Protein AF-A0AAV3IC28-F1 (afdb_monomer_lite)

Secondary structure (DSSP, 8-state):
----SSHHHHHHHHHHSS-----TTSHHHHHHHHHHHHHHHHHHT-HHHHHHHHHHHHHHHHHHHHHHHHHHHHHHHHHHHHHHHHHHHHGGG--HHHHHHHHHHHHHHHHHHHHHHHHTT-GGG-HHHHHHHHHHHS----HHHHHHHHHHHHHHHHHHHHHHHHHHHHHHHHHHHHHHT-

Foldseek 3Di:
DDPPDPVVVVVVVVVVVPPPDDDDDCVVVVVVVVVVVVVVVCVVVPVVVVVVLVVLLVVLVVVLVVLVVLLVVLVCVVVLLVVLLVCLVCVVVDDPVVVVVSVVSVVVSLVSLQVLQCLQPHCVLQVQLVVLSVLCVPDDPDSVSNNVSSVSNVVSSVVCSVSSNVSSVVVNVVSVVVSVVD

Structure (mmCIF, N/CA/C/O backbone):
data_AF-A0AAV3IC28-F1
#
_entry.id   AF-A0AAV3IC28-F1
#
loop_
_atom_site.group_PDB
_atom_site.id
_atom_site.type_symbol
_atom_site.label_atom_id
_atom_site.label_alt_id
_atom_site.label_comp_id
_atom_site.label_asym_id
_atom_site.label_entity_id
_atom_site.label_seq_id
_atom_site.pdbx_PDB_ins_code
_atom_site.Cartn_x
_atom_site.Cartn_y
_atom_site.Cartn_z
_atom_site.occupancy
_atom_site.B_iso_or_equiv
_atom_site.auth_seq_id
_atom_site.auth_comp_id
_atom_site.auth_asym_id
_atom_site.auth_atom_id
_atom_site.pdbx_PDB_model_num
ATOM 1 N N . MET A 1 1 ? 44.557 -27.619 -11.600 1.00 39.97 1 MET A N 1
ATOM 2 C CA . MET A 1 1 ? 45.357 -27.634 -12.843 1.00 39.97 1 MET A CA 1
ATOM 3 C C . MET A 1 1 ? 44.487 -28.174 -13.979 1.00 39.97 1 MET A C 1
ATOM 5 O O . MET A 1 1 ? 44.466 -29.372 -14.201 1.00 39.97 1 MET A O 1
ATOM 9 N N . GLN A 1 2 ? 43.688 -27.320 -14.627 1.00 42.06 2 GLN A N 1
ATOM 10 C CA . GLN A 1 2 ? 42.941 -27.645 -15.856 1.00 42.06 2 GLN A CA 1
ATOM 11 C C . GLN A 1 2 ? 42.738 -26.343 -16.649 1.00 42.06 2 GLN A C 1
ATOM 13 O O . GLN A 1 2 ? 41.690 -25.717 -16.578 1.00 42.06 2 GLN A O 1
ATOM 18 N N . PHE A 1 3 ? 43.785 -25.902 -17.349 1.00 39.88 3 PHE A N 1
ATOM 19 C CA . PHE A 1 3 ? 43.779 -24.698 -18.193 1.00 39.88 3 PHE A CA 1
ATOM 20 C C . PHE A 1 3 ? 44.329 -25.029 -19.591 1.00 39.88 3 PHE A C 1
ATOM 22 O O . PHE A 1 3 ? 45.162 -24.318 -20.137 1.00 39.88 3 PHE A O 1
ATOM 29 N N . GLN A 1 4 ? 43.933 -26.181 -20.147 1.00 41.62 4 GLN A N 1
ATOM 30 C CA . GLN A 1 4 ? 44.519 -26.690 -21.395 1.00 41.62 4 GLN A CA 1
ATOM 31 C C . GLN A 1 4 ? 43.513 -27.406 -22.312 1.00 41.62 4 GLN A C 1
ATOM 33 O O . GLN A 1 4 ? 43.858 -28.367 -22.991 1.00 41.62 4 GLN A O 1
ATOM 38 N N . LYS A 1 5 ? 42.251 -26.956 -22.350 1.00 44.62 5 LYS A N 1
ATOM 39 C CA . LYS A 1 5 ? 41.265 -27.458 -23.334 1.00 44.62 5 LYS A CA 1
ATOM 40 C C . LYS A 1 5 ? 40.592 -26.383 -24.193 1.00 44.62 5 LYS A C 1
ATOM 42 O O . LYS A 1 5 ? 39.901 -26.732 -25.138 1.00 44.62 5 LYS A O 1
ATOM 47 N N . THR A 1 6 ? 40.838 -25.098 -23.943 1.00 47.84 6 THR A N 1
ATOM 48 C CA . THR A 1 6 ? 40.178 -23.991 -24.664 1.00 47.84 6 THR A CA 1
ATOM 49 C C . THR A 1 6 ? 41.030 -23.352 -25.764 1.00 47.84 6 THR A C 1
ATOM 51 O O . THR A 1 6 ? 40.495 -22.618 -26.587 1.00 47.84 6 THR A O 1
ATOM 54 N N . LEU A 1 7 ? 42.334 -23.652 -25.850 1.00 41.88 7 LEU A N 1
ATOM 55 C CA . LEU A 1 7 ? 43.191 -23.110 -26.918 1.00 41.88 7 LEU A CA 1
ATOM 56 C C . LEU A 1 7 ? 42.993 -23.810 -28.277 1.00 41.88 7 LEU A C 1
ATOM 58 O O . LEU A 1 7 ? 43.237 -23.211 -29.320 1.00 41.88 7 LEU A O 1
ATOM 62 N N . SER A 1 8 ? 42.530 -25.067 -28.283 1.00 43.19 8 SER A N 1
ATOM 63 C CA . SER A 1 8 ? 42.420 -25.866 -29.514 1.00 43.19 8 SER A CA 1
ATOM 64 C C . SER A 1 8 ? 41.274 -25.426 -30.431 1.00 43.19 8 SER A C 1
ATOM 66 O O . SER A 1 8 ? 41.343 -25.665 -31.633 1.00 43.19 8 SER A O 1
ATOM 68 N N . SER A 1 9 ? 40.230 -24.784 -29.898 1.00 45.22 9 SER A N 1
ATOM 69 C CA . SER A 1 9 ? 39.092 -24.298 -30.690 1.00 45.22 9 SER A CA 1
ATOM 70 C C . SER A 1 9 ? 39.355 -22.934 -31.332 1.00 45.22 9 SER A C 1
ATOM 72 O O . SER A 1 9 ? 38.787 -22.637 -32.378 1.00 45.22 9 SER A O 1
ATOM 74 N N . LEU A 1 10 ? 40.251 -22.123 -30.754 1.00 44.75 10 LEU A N 1
ATOM 75 C CA . LEU A 1 10 ? 40.618 -20.814 -31.305 1.00 44.75 10 LEU A CA 1
ATOM 76 C C . LEU A 1 10 ? 41.500 -20.954 -32.560 1.00 44.75 10 LEU A C 1
ATOM 78 O O . LEU A 1 10 ? 41.348 -20.199 -33.517 1.00 44.75 10 LEU A O 1
ATOM 82 N N . SER A 1 11 ? 42.349 -21.989 -32.599 1.00 46.62 11 SER A N 1
ATOM 83 C CA . SER A 1 11 ? 43.168 -22.330 -33.772 1.00 46.62 11 SER A CA 1
ATOM 84 C C . SER A 1 11 ? 42.348 -22.822 -34.970 1.00 46.62 11 SER A C 1
ATOM 86 O O . SER A 1 11 ? 42.825 -22.729 -36.097 1.00 46.62 11 SER A O 1
ATOM 88 N N . LEU A 1 12 ? 41.147 -23.362 -34.737 1.00 44.88 12 LEU A N 1
ATOM 89 C CA . LEU A 1 12 ? 40.282 -23.922 -35.782 1.00 44.88 12 LEU A CA 1
ATOM 90 C C . LEU A 1 12 ? 39.383 -22.860 -36.429 1.00 44.88 12 LEU A C 1
ATOM 92 O O . LEU A 1 12 ? 39.013 -22.996 -37.589 1.00 44.88 12 LEU A O 1
ATOM 96 N N . PHE A 1 13 ? 39.081 -21.778 -35.706 1.00 49.34 13 PHE A N 1
ATOM 97 C CA . PHE A 1 13 ? 38.379 -20.625 -36.269 1.00 49.34 13 PHE A CA 1
ATOM 98 C C . PHE A 1 13 ? 39.296 -19.772 -37.148 1.00 49.34 13 PHE A C 1
ATOM 100 O O . PHE A 1 13 ? 38.871 -19.325 -38.206 1.00 49.34 13 PHE A O 1
ATOM 107 N N . LEU A 1 14 ? 40.562 -19.586 -36.760 1.00 45.19 14 LEU A N 1
ATOM 108 C CA . LEU A 1 14 ? 41.488 -18.719 -37.496 1.00 45.19 14 LEU A CA 1
ATOM 109 C C . LEU A 1 14 ? 41.927 -19.312 -38.850 1.00 45.19 14 LEU A C 1
ATOM 111 O O . LEU A 1 14 ? 42.167 -18.570 -39.799 1.00 45.19 14 LEU A O 1
ATOM 115 N N . SER A 1 15 ? 41.980 -20.643 -38.975 1.00 48.12 15 SER A N 1
ATOM 116 C CA . SER A 1 15 ? 42.346 -21.329 -40.223 1.00 48.12 15 SER A CA 1
ATOM 117 C C . SER A 1 15 ? 41.228 -21.351 -41.273 1.00 48.12 15 SER A C 1
ATOM 119 O O . SER A 1 15 ? 41.519 -21.487 -42.460 1.00 48.12 15 SER A O 1
ATOM 121 N N . LEU A 1 16 ? 39.967 -21.143 -40.875 1.00 49.31 16 LEU A N 1
ATOM 122 C CA . LEU A 1 16 ? 38.840 -21.000 -41.806 1.00 49.31 16 LEU A CA 1
ATOM 123 C C . LEU A 1 16 ? 38.790 -19.618 -42.482 1.00 49.31 16 LEU A C 1
ATOM 125 O O . LEU A 1 16 ? 38.209 -19.499 -43.557 1.00 49.31 16 LEU A O 1
ATOM 129 N N . PHE A 1 17 ? 39.447 -18.596 -41.920 1.00 49.88 17 PHE A N 1
ATOM 130 C CA . PHE A 1 17 ? 39.468 -17.240 -42.493 1.00 49.88 17 PHE A CA 1
ATOM 131 C C . PHE A 1 17 ? 40.571 -17.001 -43.534 1.00 49.88 17 PHE A C 1
ATOM 133 O O . PHE A 1 17 ? 40.497 -16.031 -44.280 1.00 49.88 17 PHE A O 1
ATOM 140 N N . LEU A 1 18 ? 41.575 -17.877 -43.631 1.00 45.59 18 LEU A N 1
ATOM 141 C CA . LEU A 1 18 ? 42.742 -17.675 -44.506 1.00 45.59 18 LEU A CA 1
ATOM 142 C C . LEU A 1 18 ? 42.661 -18.416 -45.853 1.00 45.59 18 LEU A C 1
ATOM 144 O O . LEU A 1 18 ? 43.613 -18.372 -46.626 1.00 45.59 18 LEU A O 1
ATOM 148 N N . SER A 1 19 ? 41.544 -19.093 -46.153 1.00 42.88 19 SER A N 1
ATOM 149 C CA . SER A 1 19 ? 41.370 -19.865 -47.400 1.00 42.88 19 SER A CA 1
ATOM 150 C C . SER A 1 19 ? 40.453 -19.220 -48.448 1.00 42.88 19 SER A C 1
ATOM 152 O O 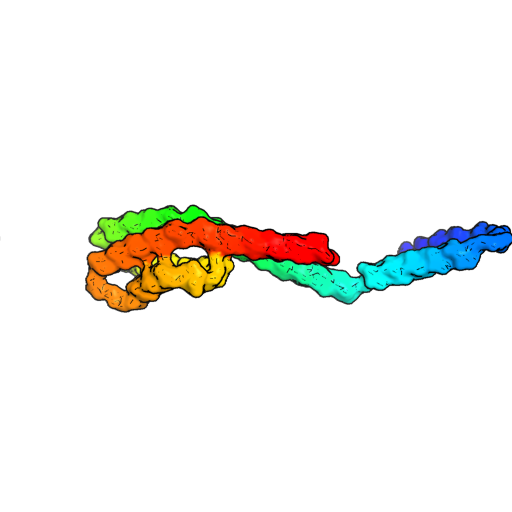. SER A 1 19 ? 40.195 -19.829 -49.486 1.00 42.88 19 SER A O 1
ATOM 154 N N . PHE A 1 20 ? 40.014 -17.973 -48.252 1.00 47.81 20 PHE A N 1
ATOM 155 C CA . PHE A 1 20 ? 39.366 -17.220 -49.327 1.00 47.81 20 PHE A CA 1
ATOM 156 C C . PHE A 1 20 ? 40.422 -16.612 -50.249 1.00 47.81 20 PHE A C 1
ATOM 158 O O . PHE A 1 20 ? 40.955 -15.529 -50.019 1.00 47.81 20 PHE A O 1
ATOM 165 N N . GLY A 1 21 ? 40.734 -17.377 -51.295 1.00 48.03 21 GLY A N 1
ATOM 166 C CA . GLY A 1 21 ? 41.491 -16.921 -52.446 1.00 48.03 21 GLY A CA 1
ATOM 167 C C . GLY A 1 21 ? 40.852 -15.694 -53.102 1.00 48.03 21 GLY A C 1
ATOM 168 O O . GLY A 1 21 ? 39.650 -15.643 -53.344 1.00 48.03 21 GLY A O 1
ATOM 169 N N . ILE A 1 22 ? 41.729 -14.726 -53.347 1.00 53.84 22 ILE A N 1
ATOM 170 C CA . ILE A 1 22 ? 41.708 -13.592 -54.277 1.00 53.84 22 ILE A CA 1
ATOM 171 C C . ILE A 1 22 ? 40.521 -13.562 -55.259 1.00 53.84 22 ILE A C 1
ATOM 173 O O . ILE A 1 22 ? 40.456 -14.344 -56.205 1.00 53.84 22 ILE A O 1
ATOM 177 N N . ALA A 1 23 ? 39.668 -12.550 -55.085 1.00 43.50 23 ALA A N 1
ATOM 178 C CA . ALA A 1 23 ? 38.909 -11.905 -56.153 1.00 43.50 23 ALA A CA 1
ATOM 179 C C . ALA A 1 23 ? 38.833 -10.388 -55.859 1.00 43.50 23 ALA A C 1
ATOM 181 O O . ALA A 1 23 ? 37.897 -9.904 -55.222 1.00 43.50 23 ALA A O 1
ATOM 182 N N . GLU A 1 24 ? 39.861 -9.641 -56.281 1.00 51.22 24 GLU A N 1
ATOM 183 C CA . GLU A 1 24 ? 39.753 -8.199 -56.564 1.00 51.22 24 GLU A CA 1
ATOM 184 C C . GLU A 1 24 ? 38.758 -8.056 -57.727 1.00 51.22 24 GLU A C 1
ATOM 186 O O . GLU A 1 24 ? 38.919 -8.706 -58.751 1.00 51.22 24 GLU A O 1
ATOM 191 N N . GLU A 1 25 ? 37.603 -7.413 -57.556 1.00 45.84 25 GLU A N 1
ATOM 192 C CA . GLU A 1 25 ? 37.450 -5.997 -57.933 1.00 45.84 25 GLU A CA 1
ATOM 193 C C . GLU A 1 25 ? 36.362 -5.267 -57.106 1.00 45.84 25 GLU A C 1
ATOM 195 O O . GLU A 1 25 ? 36.100 -4.093 -57.317 1.00 45.84 25 GLU A O 1
ATOM 200 N N . ASN A 1 26 ? 35.742 -5.923 -56.113 1.00 48.78 26 ASN A N 1
ATOM 201 C CA . ASN A 1 26 ? 34.726 -5.308 -55.229 1.00 48.78 26 ASN A CA 1
ATOM 202 C C . ASN A 1 26 ? 34.983 -5.531 -53.718 1.00 48.78 26 ASN A C 1
ATOM 204 O O . ASN A 1 26 ? 34.147 -5.195 -52.877 1.00 48.78 26 ASN A O 1
ATOM 208 N N . GLY A 1 27 ? 36.142 -6.091 -53.345 1.00 47.22 27 GLY A N 1
ATOM 209 C CA . GLY A 1 27 ? 36.447 -6.540 -51.975 1.00 47.22 27 GLY A CA 1
ATOM 210 C C . GLY A 1 27 ? 36.573 -5.432 -50.921 1.00 47.22 27 GLY A C 1
ATOM 211 O O . GLY A 1 27 ? 36.320 -5.686 -49.744 1.00 47.22 27 GLY A O 1
ATOM 212 N N . ALA A 1 28 ? 36.881 -4.197 -51.329 1.00 49.09 28 ALA A N 1
ATOM 213 C CA . ALA A 1 28 ? 37.032 -3.069 -50.407 1.00 49.09 28 ALA A CA 1
ATOM 214 C C . ALA A 1 28 ? 35.710 -2.652 -49.736 1.00 49.09 28 ALA A C 1
ATOM 216 O O . ALA A 1 28 ? 35.738 -2.176 -48.608 1.00 49.09 28 ALA A O 1
ATOM 217 N N . TYR A 1 29 ? 34.557 -2.860 -50.389 1.00 47.66 29 TYR A N 1
ATOM 218 C CA . TYR A 1 29 ? 33.232 -2.574 -49.814 1.00 47.66 29 TYR A CA 1
ATOM 219 C C . TYR A 1 29 ? 32.739 -3.685 -48.871 1.00 47.66 29 TYR A C 1
ATOM 221 O O . TYR A 1 29 ? 32.008 -3.415 -47.919 1.00 47.66 29 TYR A O 1
ATOM 229 N N . ALA A 1 30 ? 33.153 -4.934 -49.106 1.00 52.31 30 ALA A N 1
ATOM 230 C CA . ALA A 1 30 ? 32.788 -6.069 -48.260 1.00 52.31 30 ALA A CA 1
ATOM 231 C C . ALA A 1 30 ? 33.616 -6.123 -46.962 1.00 52.31 30 ALA A C 1
ATOM 233 O O . ALA A 1 30 ? 33.073 -6.456 -45.908 1.00 52.31 30 ALA A O 1
ATOM 234 N N . SER A 1 31 ? 34.905 -5.757 -47.009 1.00 55.12 31 SER A N 1
ATOM 235 C CA . SER A 1 31 ? 35.776 -5.766 -45.824 1.00 55.12 31 SER A CA 1
ATOM 236 C C . SER A 1 31 ? 35.432 -4.655 -44.828 1.00 55.12 31 SER A C 1
ATOM 238 O O . SER A 1 31 ? 35.349 -4.927 -43.634 1.00 55.12 31 SER A O 1
ATOM 240 N N . VAL A 1 32 ? 35.132 -3.435 -45.297 1.00 57.16 32 VAL A N 1
ATOM 241 C CA . VAL A 1 32 ? 34.672 -2.336 -44.422 1.00 57.16 32 VAL A CA 1
ATOM 242 C C . VAL A 1 32 ? 33.322 -2.640 -43.776 1.00 57.16 32 VAL A C 1
ATOM 244 O O . VAL A 1 32 ? 33.116 -2.302 -42.615 1.00 57.16 32 VAL A O 1
ATOM 247 N N . GLY A 1 33 ? 32.418 -3.332 -44.478 1.00 62.38 33 GLY A N 1
ATOM 248 C CA . GLY A 1 33 ? 31.154 -3.798 -43.902 1.00 62.38 33 GLY A CA 1
ATOM 249 C C . GLY A 1 33 ? 31.355 -4.849 -42.805 1.00 62.38 33 GLY A C 1
ATOM 250 O O . GLY A 1 33 ? 30.658 -4.827 -41.790 1.00 62.38 33 GLY A O 1
ATOM 251 N N . PHE A 1 34 ? 32.338 -5.738 -42.970 1.00 69.19 34 PHE A N 1
ATOM 252 C CA . PHE A 1 34 ? 32.708 -6.733 -41.964 1.00 69.19 34 PHE A CA 1
ATOM 253 C C . PHE A 1 34 ? 33.369 -6.095 -40.734 1.00 69.19 34 PHE A C 1
ATOM 255 O O . PHE A 1 34 ? 32.931 -6.341 -39.612 1.00 69.19 34 PHE A O 1
ATOM 262 N N . GLU A 1 35 ? 34.366 -5.227 -40.919 1.00 67.25 35 GLU A N 1
ATOM 263 C CA . GLU A 1 35 ? 35.032 -4.515 -39.819 1.00 67.25 35 GLU A CA 1
ATOM 264 C C . GLU A 1 35 ? 34.074 -3.592 -39.060 1.00 67.25 35 GLU A C 1
ATOM 266 O O . GLU A 1 35 ? 34.117 -3.549 -37.828 1.00 67.25 35 GLU A O 1
ATOM 271 N N . TYR A 1 36 ? 33.165 -2.914 -39.770 1.00 72.81 36 TYR A N 1
ATOM 272 C CA . TYR A 1 36 ? 32.083 -2.144 -39.161 1.00 72.81 36 TYR A CA 1
ATOM 273 C C . TYR A 1 36 ? 31.175 -3.046 -38.322 1.00 72.81 36 TYR A C 1
ATOM 275 O O . TYR A 1 36 ? 30.910 -2.733 -37.168 1.00 72.81 36 TYR A O 1
ATOM 283 N N . SER A 1 37 ? 30.759 -4.200 -38.851 1.00 73.75 37 SER A N 1
ATOM 284 C CA . SER A 1 37 ? 29.886 -5.139 -38.134 1.00 73.75 37 SER A CA 1
ATOM 285 C C . SER A 1 37 ? 30.544 -5.707 -36.872 1.00 73.75 37 SER A C 1
ATOM 287 O O . SER A 1 37 ? 29.890 -5.814 -35.837 1.00 73.75 37 SER A O 1
ATOM 289 N N . ILE A 1 38 ? 31.839 -6.039 -36.927 1.00 73.62 38 ILE A N 1
ATOM 290 C CA . ILE A 1 38 ? 32.592 -6.526 -35.763 1.00 73.62 38 ILE A CA 1
ATOM 291 C C . ILE A 1 38 ? 32.820 -5.401 -34.751 1.00 73.62 38 ILE A C 1
ATOM 293 O O . ILE A 1 38 ? 32.577 -5.607 -33.566 1.00 73.62 38 ILE A O 1
ATOM 297 N N . SER A 1 39 ? 33.228 -4.211 -35.196 1.00 72.38 39 SER A N 1
ATOM 298 C CA . SER A 1 39 ? 33.439 -3.059 -34.306 1.00 72.38 39 SER A CA 1
ATOM 299 C C . SER A 1 39 ? 32.145 -2.661 -33.603 1.00 72.38 39 SER A C 1
ATOM 301 O O . SER A 1 39 ? 32.132 -2.487 -32.387 1.00 72.38 39 SER A O 1
ATOM 303 N N . HIS A 1 40 ? 31.037 -2.633 -34.343 1.00 74.56 40 HIS A N 1
ATOM 304 C CA . HIS A 1 40 ? 29.706 -2.378 -33.812 1.00 74.56 40 HIS A CA 1
ATOM 305 C C . HIS A 1 40 ? 29.278 -3.471 -32.816 1.00 74.56 40 HIS A C 1
ATOM 307 O O . HIS A 1 40 ? 28.807 -3.169 -31.722 1.00 74.56 40 HIS A O 1
ATOM 313 N N . ALA A 1 41 ? 29.513 -4.752 -33.123 1.00 74.75 41 ALA A N 1
ATOM 314 C CA . ALA A 1 41 ? 29.211 -5.850 -32.202 1.00 74.75 41 ALA A CA 1
ATOM 315 C C . ALA A 1 41 ? 30.068 -5.825 -30.923 1.00 74.75 41 ALA A C 1
ATOM 317 O O . ALA A 1 41 ? 29.570 -6.186 -29.855 1.00 74.75 41 ALA A O 1
ATOM 318 N N . VAL A 1 42 ? 31.337 -5.412 -31.010 1.00 71.62 42 VAL A N 1
ATOM 319 C CA . VAL A 1 42 ? 32.248 -5.268 -29.862 1.00 71.62 42 VAL A CA 1
ATOM 320 C C . VAL A 1 42 ? 31.838 -4.082 -28.987 1.00 71.62 42 VAL A C 1
ATOM 322 O O . VAL A 1 42 ? 31.789 -4.226 -27.766 1.00 71.62 42 VAL A O 1
ATOM 325 N N . GLU A 1 43 ? 31.484 -2.945 -29.589 1.00 70.94 43 GLU A N 1
ATOM 326 C CA . GLU A 1 43 ? 30.989 -1.759 -28.880 1.00 70.94 43 GLU A CA 1
ATOM 327 C C . GLU A 1 43 ? 29.697 -2.070 -28.105 1.00 70.94 43 GLU A C 1
ATOM 329 O O . GLU A 1 43 ? 29.595 -1.780 -26.911 1.00 70.94 43 GLU A O 1
ATOM 334 N N . HIS A 1 44 ? 28.753 -2.771 -28.741 1.00 70.19 44 HIS A N 1
ATOM 335 C CA . HIS A 1 44 ? 27.486 -3.170 -28.122 1.00 70.19 44 HIS A CA 1
ATOM 336 C C . HIS A 1 44 ? 27.598 -4.312 -27.095 1.00 70.19 44 HIS A C 1
ATOM 338 O O . HIS A 1 44 ? 26.680 -4.497 -26.296 1.00 70.19 44 HIS A O 1
ATOM 344 N N . ASN A 1 45 ? 28.706 -5.062 -27.072 1.00 73.31 45 ASN A N 1
ATOM 345 C CA . ASN A 1 45 ? 28.961 -6.139 -26.105 1.00 73.31 45 ASN A CA 1
ATOM 346 C C . ASN A 1 45 ? 30.073 -5.795 -25.109 1.00 73.31 45 ASN A C 1
ATOM 348 O O . ASN A 1 45 ? 30.776 -6.680 -24.613 1.00 73.31 45 ASN A O 1
ATOM 352 N N . ASN A 1 46 ? 30.221 -4.513 -24.778 1.00 83.75 46 ASN A N 1
ATOM 353 C CA . ASN A 1 46 ? 31.156 -4.093 -23.749 1.00 83.75 46 ASN A CA 1
ATOM 354 C C . ASN A 1 46 ? 30.760 -4.703 -22.381 1.00 83.75 46 ASN A C 1
ATOM 356 O O . ASN A 1 46 ? 29.665 -4.433 -21.876 1.00 83.75 46 ASN A O 1
ATOM 360 N N . PRO A 1 47 ? 31.633 -5.508 -21.744 1.00 77.00 47 PRO A N 1
ATOM 361 C CA . PRO A 1 47 ? 31.296 -6.216 -20.511 1.00 77.00 47 PRO A CA 1
ATOM 362 C C . PRO A 1 47 ? 31.014 -5.278 -19.329 1.00 77.00 47 PRO A C 1
ATOM 364 O O . PRO A 1 47 ? 30.200 -5.627 -18.478 1.00 77.00 47 PRO A O 1
ATOM 367 N N . PHE A 1 48 ? 31.632 -4.093 -19.279 1.00 81.12 48 PHE A N 1
ATOM 368 C CA . PHE A 1 48 ? 31.386 -3.105 -18.224 1.00 81.12 48 PHE A CA 1
ATOM 369 C C . PHE A 1 48 ? 30.016 -2.443 -18.396 1.00 81.12 48 PHE A C 1
ATOM 371 O O . PHE A 1 48 ? 29.222 -2.431 -17.458 1.00 81.12 48 PHE A O 1
ATOM 378 N N . LEU A 1 49 ? 29.684 -2.006 -19.618 1.00 83.06 49 LEU A N 1
ATOM 379 C CA . LEU A 1 49 ? 28.356 -1.453 -19.921 1.00 83.06 49 LEU A CA 1
ATOM 380 C C . LEU A 1 49 ? 27.248 -2.497 -19.703 1.00 83.06 49 LEU A C 1
ATOM 382 O O . LEU A 1 49 ? 26.169 -2.175 -19.211 1.00 83.06 49 LEU A O 1
ATOM 3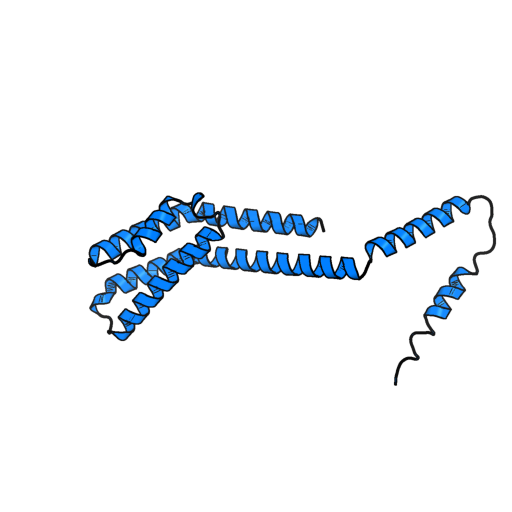86 N N . ASN A 1 50 ? 27.515 -3.771 -19.995 1.00 84.81 50 ASN A N 1
ATOM 387 C CA . ASN A 1 50 ? 26.565 -4.851 -19.731 1.00 84.81 50 ASN A CA 1
ATOM 388 C C . ASN A 1 50 ? 26.318 -5.074 -18.229 1.00 84.81 50 ASN A C 1
ATOM 390 O O . ASN A 1 50 ? 25.179 -5.337 -17.844 1.00 84.81 50 ASN A O 1
ATOM 394 N N . GLN A 1 51 ? 27.329 -4.930 -17.365 1.00 86.25 51 GLN A N 1
ATOM 395 C CA . GLN A 1 51 ? 27.132 -4.990 -15.909 1.00 86.25 51 GLN A CA 1
ATOM 396 C C . GLN A 1 51 ? 26.252 -3.839 -15.404 1.00 86.25 51 GLN A C 1
ATOM 398 O O . GLN A 1 51 ? 25.335 -4.069 -14.613 1.00 86.25 51 GLN A O 1
ATOM 403 N N . GLU A 1 52 ? 26.467 -2.620 -15.902 1.00 88.94 52 GLU A N 1
ATOM 404 C CA . GLU A 1 52 ? 25.636 -1.457 -15.560 1.00 88.94 52 GLU A CA 1
ATOM 405 C C . GLU A 1 52 ? 24.184 -1.625 -16.030 1.00 88.94 52 GLU A C 1
ATOM 407 O O . GLU A 1 52 ? 23.243 -1.336 -15.281 1.00 88.94 52 GLU A O 1
ATOM 412 N N . ARG A 1 53 ? 23.978 -2.166 -17.239 1.00 89.00 53 ARG A N 1
ATOM 413 C CA . ARG A 1 53 ? 22.643 -2.499 -17.763 1.00 89.00 53 ARG A CA 1
ATOM 414 C C . ARG A 1 53 ? 21.949 -3.543 -16.893 1.00 89.00 53 ARG A C 1
ATOM 416 O O . ARG A 1 53 ? 20.800 -3.337 -16.509 1.00 89.00 53 ARG A O 1
ATOM 423 N N . ILE A 1 54 ? 22.644 -4.616 -16.509 1.00 91.62 54 ILE A N 1
ATOM 424 C CA . ILE A 1 54 ? 22.105 -5.646 -15.604 1.00 91.62 54 ILE A CA 1
ATOM 425 C C . ILE A 1 54 ? 21.692 -5.029 -14.262 1.00 91.62 54 ILE A C 1
ATOM 427 O O . ILE A 1 54 ? 20.599 -5.314 -13.768 1.00 91.62 54 ILE A O 1
ATOM 431 N N . GLN A 1 55 ? 22.520 -4.157 -13.681 1.00 92.56 55 GLN A N 1
ATOM 432 C CA . GLN A 1 55 ? 22.191 -3.497 -12.417 1.00 92.56 55 GLN A CA 1
ATOM 433 C C . GLN A 1 55 ? 20.975 -2.574 -12.557 1.00 92.56 55 GLN A C 1
ATOM 435 O O . GLN A 1 55 ? 20.098 -2.570 -11.691 1.00 92.56 55 GLN A O 1
ATOM 440 N N . THR A 1 56 ? 20.894 -1.830 -13.660 1.00 92.88 56 THR A N 1
ATOM 441 C CA . THR A 1 56 ? 19.752 -0.964 -13.983 1.00 92.88 56 THR A CA 1
ATOM 442 C C . THR A 1 56 ? 18.462 -1.776 -14.099 1.00 92.88 56 THR A C 1
ATOM 444 O O . THR A 1 56 ? 17.465 -1.438 -13.459 1.00 92.88 56 THR A O 1
ATOM 447 N N . ILE A 1 57 ? 18.498 -2.899 -14.824 1.00 94.44 57 ILE A N 1
ATOM 448 C CA . ILE A 1 57 ? 17.360 -3.816 -14.974 1.00 94.44 57 ILE A CA 1
ATOM 449 C C . ILE A 1 57 ? 16.940 -4.394 -13.619 1.00 94.44 57 ILE A C 1
ATOM 451 O O . ILE A 1 57 ? 15.761 -4.346 -13.267 1.00 94.44 57 ILE A O 1
ATOM 455 N N . SER A 1 58 ? 17.895 -4.887 -12.828 1.00 96.00 58 SER A N 1
ATOM 456 C CA . SER A 1 58 ? 17.637 -5.454 -11.498 1.00 96.00 58 SER A CA 1
ATOM 457 C C . SER A 1 58 ? 16.994 -4.432 -10.554 1.00 96.00 58 SER A C 1
ATOM 459 O O . SER A 1 58 ? 15.983 -4.709 -9.902 1.00 96.00 58 SER A O 1
ATOM 461 N N . ASN A 1 59 ? 17.520 -3.205 -10.518 1.00 96.38 59 ASN A N 1
ATOM 462 C CA . ASN A 1 59 ? 16.976 -2.125 -9.696 1.00 96.38 59 ASN A CA 1
ATOM 463 C C . ASN A 1 59 ? 15.540 -1.767 -10.101 1.00 96.38 59 ASN A C 1
ATOM 465 O O . ASN A 1 59 ? 14.670 -1.636 -9.237 1.00 96.38 59 ASN A O 1
ATOM 469 N N . ALA A 1 60 ? 15.274 -1.662 -11.401 1.00 96.50 60 ALA A N 1
ATOM 470 C CA . ALA A 1 60 ? 13.951 -1.353 -11.927 1.00 96.50 60 ALA A CA 1
ATOM 471 C C . ALA A 1 60 ? 12.932 -2.474 -11.653 1.00 96.50 60 ALA A C 1
ATOM 473 O O . ALA A 1 60 ? 11.810 -2.198 -11.229 1.00 96.50 60 ALA A O 1
ATOM 474 N N . GLN A 1 61 ? 13.323 -3.744 -11.805 1.00 97.00 61 GLN A N 1
ATOM 475 C CA . GLN A 1 61 ? 12.479 -4.891 -11.449 1.00 97.00 61 GLN A CA 1
ATOM 476 C C . GLN A 1 61 ? 12.145 -4.901 -9.953 1.00 97.00 61 GLN A C 1
ATOM 478 O O . GLN A 1 61 ? 10.987 -5.077 -9.570 1.00 97.00 61 GLN A O 1
ATOM 483 N N . ASN A 1 62 ? 13.132 -4.630 -9.095 1.00 97.06 62 ASN A N 1
ATOM 484 C CA . ASN A 1 62 ? 12.911 -4.485 -7.658 1.00 97.06 62 ASN A CA 1
ATOM 485 C C . ASN A 1 62 ? 11.941 -3.339 -7.338 1.00 97.06 62 ASN A C 1
ATOM 487 O O . ASN A 1 62 ? 11.101 -3.472 -6.445 1.00 97.06 62 ASN A O 1
ATOM 491 N N . GLN A 1 63 ? 12.023 -2.225 -8.067 1.00 96.38 63 GLN A N 1
ATOM 492 C CA . GLN A 1 63 ? 11.088 -1.114 -7.921 1.00 96.38 63 GLN A CA 1
ATOM 493 C C . GLN A 1 63 ? 9.668 -1.506 -8.349 1.00 96.38 63 GLN A C 1
ATOM 495 O O . GLN A 1 63 ? 8.731 -1.273 -7.588 1.00 96.38 63 GLN A O 1
ATOM 500 N N . ILE A 1 64 ? 9.498 -2.166 -9.500 1.00 97.56 64 ILE A N 1
ATOM 501 C CA . ILE A 1 64 ? 8.195 -2.676 -9.961 1.00 97.56 64 ILE A CA 1
ATOM 502 C C . ILE A 1 64 ? 7.586 -3.630 -8.927 1.00 97.56 64 ILE A C 1
ATOM 504 O O . ILE A 1 64 ? 6.410 -3.498 -8.585 1.00 97.56 64 ILE A O 1
ATOM 508 N N . ASN A 1 65 ? 8.378 -4.550 -8.374 1.00 97.56 65 ASN A N 1
ATOM 509 C CA . ASN A 1 65 ? 7.915 -5.484 -7.347 1.00 97.56 65 ASN A CA 1
ATOM 510 C C . ASN A 1 65 ? 7.412 -4.757 -6.092 1.00 97.56 65 ASN A C 1
ATOM 512 O O . ASN A 1 65 ? 6.333 -5.074 -5.590 1.00 97.56 65 ASN A O 1
ATOM 516 N N . LYS A 1 66 ? 8.139 -3.734 -5.626 1.00 97.19 66 LYS A N 1
ATOM 517 C CA . LYS A 1 66 ? 7.706 -2.892 -4.499 1.00 97.19 66 LYS A CA 1
ATOM 518 C C . LYS A 1 66 ? 6.400 -2.154 -4.805 1.00 97.19 66 LYS A C 1
ATOM 520 O O . LYS A 1 66 ? 5.505 -2.142 -3.968 1.00 97.19 66 LYS A O 1
ATOM 525 N N . LEU A 1 67 ? 6.256 -1.574 -5.997 1.00 97.56 67 LEU A N 1
ATOM 526 C CA . LEU A 1 67 ? 5.027 -0.874 -6.397 1.00 97.56 67 LEU A CA 1
ATOM 527 C C . LEU A 1 67 ? 3.827 -1.834 -6.492 1.00 97.56 67 LEU A C 1
ATOM 529 O O . LEU A 1 67 ? 2.726 -1.492 -6.060 1.00 97.56 67 LEU A O 1
ATOM 533 N N . ASN A 1 68 ? 4.039 -3.058 -6.984 1.00 97.75 68 ASN A N 1
ATOM 534 C CA . ASN A 1 68 ? 3.016 -4.107 -6.999 1.00 97.75 68 ASN A CA 1
ATOM 535 C C . ASN A 1 68 ? 2.616 -4.557 -5.588 1.00 97.75 68 ASN A C 1
ATOM 537 O O . ASN A 1 68 ? 1.436 -4.791 -5.335 1.00 97.75 68 ASN A O 1
ATOM 541 N N . GLN A 1 69 ? 3.564 -4.637 -4.652 1.00 97.44 69 GLN A N 1
ATOM 542 C CA . GLN A 1 69 ? 3.247 -4.909 -3.252 1.00 97.44 69 GLN A CA 1
ATOM 543 C C . GLN A 1 69 ? 2.327 -3.822 -2.676 1.00 97.44 69 GLN A C 1
ATOM 545 O O . GLN A 1 69 ? 1.287 -4.148 -2.113 1.00 97.44 69 GLN A O 1
ATOM 550 N N . VAL A 1 70 ? 2.650 -2.543 -2.882 1.00 97.62 70 VAL A N 1
ATOM 551 C CA . VAL A 1 70 ? 1.811 -1.419 -2.422 1.00 97.62 70 VAL A CA 1
ATOM 552 C C . VAL A 1 70 ? 0.423 -1.472 -3.063 1.00 97.62 70 VAL A C 1
ATOM 554 O O . VAL A 1 70 ? -0.583 -1.256 -2.393 1.00 97.62 70 VAL A O 1
ATOM 557 N N . LYS A 1 71 ? 0.340 -1.816 -4.353 1.00 97.88 71 LYS A N 1
ATOM 558 C CA . LYS A 1 71 ? -0.938 -2.027 -5.043 1.00 97.88 71 LYS A CA 1
ATOM 559 C C . LYS A 1 71 ? -1.784 -3.092 -4.335 1.00 97.88 71 LYS A C 1
ATOM 561 O O . LYS A 1 71 ? -2.970 -2.864 -4.115 1.00 97.88 71 LYS A O 1
ATOM 566 N N . ASN A 1 72 ? -1.172 -4.208 -3.938 1.00 97.38 72 ASN A N 1
ATOM 567 C CA . ASN A 1 72 ? -1.846 -5.264 -3.183 1.00 97.38 72 ASN A CA 1
ATOM 568 C C . ASN A 1 72 ? -2.235 -4.816 -1.763 1.00 97.38 72 ASN A C 1
ATOM 570 O O . ASN A 1 72 ? -3.283 -5.203 -1.256 1.00 97.38 72 ASN A O 1
ATOM 574 N N . GLU A 1 73 ? -1.422 -3.994 -1.101 1.00 97.12 73 GLU A N 1
ATOM 575 C CA . GLU A 1 73 ? -1.766 -3.421 0.207 1.00 97.12 73 GLU A CA 1
ATOM 576 C C . GLU A 1 73 ? -2.995 -2.495 0.094 1.00 97.12 73 GLU A C 1
ATOM 578 O O . GLU A 1 73 ? -3.916 -2.587 0.906 1.00 97.12 73 GLU A O 1
ATOM 583 N N . ILE A 1 74 ? -3.080 -1.675 -0.962 1.00 97.19 74 ILE A N 1
ATOM 584 C CA . ILE A 1 74 ? -4.234 -0.800 -1.232 1.00 97.19 74 ILE A CA 1
ATOM 585 C C . ILE A 1 74 ? -5.518 -1.599 -1.485 1.00 97.19 74 ILE A C 1
ATOM 587 O O . ILE A 1 74 ? -6.588 -1.210 -1.006 1.00 97.19 74 ILE A O 1
ATOM 591 N N . THR A 1 75 ? -5.445 -2.691 -2.252 1.00 96.50 75 THR A N 1
ATOM 592 C CA . THR A 1 75 ? -6.625 -3.517 -2.555 1.00 96.50 75 THR A CA 1
ATOM 593 C C . THR A 1 75 ? -7.115 -4.297 -1.339 1.00 96.50 75 THR A C 1
ATOM 595 O O . THR A 1 75 ? -8.313 -4.541 -1.227 1.00 96.50 75 THR A O 1
ATOM 598 N N . ASN A 1 76 ? -6.221 -4.649 -0.412 1.00 96.75 76 ASN A N 1
ATOM 599 C CA . ASN A 1 76 ? -6.569 -5.354 0.822 1.00 96.75 76 ASN A CA 1
ATOM 600 C C . ASN A 1 76 ? -7.016 -4.427 1.963 1.00 96.75 76 ASN A C 1
ATOM 602 O O . ASN A 1 76 ? -7.625 -4.905 2.920 1.00 96.75 76 ASN A O 1
ATOM 606 N N . MET A 1 77 ? -6.779 -3.116 1.866 1.00 97.00 77 MET A N 1
ATOM 607 C CA . MET A 1 77 ? -7.103 -2.161 2.931 1.00 97.00 77 MET A CA 1
ATOM 608 C C . MET A 1 77 ? -8.572 -2.173 3.408 1.00 97.00 77 MET A C 1
ATOM 610 O O . MET A 1 77 ? -8.786 -2.016 4.608 1.00 97.00 77 MET A O 1
ATOM 614 N N . PRO A 1 78 ? -9.600 -2.407 2.564 1.00 96.00 78 PRO A N 1
ATOM 615 C CA . PRO A 1 78 ? -10.974 -2.552 3.053 1.00 96.00 78 PRO A CA 1
ATOM 616 C C . PRO A 1 78 ? -11.136 -3.668 4.097 1.00 96.00 78 PRO A C 1
ATOM 618 O O . PRO A 1 78 ? -11.877 -3.512 5.065 1.00 96.00 78 PRO A O 1
ATOM 621 N N . ASN A 1 79 ? -10.406 -4.779 3.953 1.00 96.81 79 ASN A N 1
ATOM 622 C CA . ASN A 1 79 ? -10.415 -5.857 4.944 1.00 96.81 79 ASN A CA 1
ATOM 623 C C . ASN A 1 79 ? -9.734 -5.420 6.246 1.00 96.81 79 ASN A C 1
ATOM 625 O O . ASN A 1 79 ? -10.224 -5.740 7.327 1.00 96.81 79 ASN A O 1
ATOM 629 N N . THR A 1 80 ? -8.653 -4.643 6.143 1.00 96.56 80 THR A N 1
ATOM 630 C CA . THR A 1 80 ? -7.980 -4.027 7.293 1.00 96.56 80 THR A CA 1
ATOM 631 C C . THR A 1 80 ? -8.918 -3.085 8.049 1.00 96.56 80 THR A C 1
ATOM 633 O O . THR A 1 80 ? -9.064 -3.217 9.262 1.00 96.56 80 THR A O 1
ATOM 636 N N . PHE A 1 81 ? -9.632 -2.188 7.358 1.00 96.94 81 PHE A N 1
ATOM 637 C CA . PHE A 1 81 ? -10.622 -1.315 7.999 1.00 96.94 81 PHE A CA 1
ATOM 638 C C . PHE A 1 81 ? -11.759 -2.112 8.642 1.00 96.94 81 PHE A C 1
ATOM 640 O O . PHE A 1 81 ? -12.125 -1.841 9.784 1.00 96.94 81 PHE A O 1
ATOM 647 N N . ASN A 1 82 ? -12.271 -3.144 7.966 1.00 96.12 82 ASN A N 1
ATOM 648 C CA . ASN A 1 82 ? -13.285 -4.032 8.534 1.00 96.12 82 ASN A CA 1
ATOM 649 C C . ASN A 1 82 ? -12.809 -4.712 9.825 1.00 96.12 82 ASN A C 1
ATOM 651 O O . ASN A 1 82 ? -13.566 -4.774 10.796 1.00 96.12 82 ASN A O 1
ATOM 655 N N . TYR A 1 83 ? -11.563 -5.194 9.858 1.00 95.38 83 TYR A N 1
ATOM 656 C CA . TYR A 1 83 ? -10.958 -5.765 11.060 1.00 95.38 83 TYR A CA 1
ATOM 657 C C . TYR A 1 83 ? -10.927 -4.744 12.203 1.00 95.38 83 TYR A C 1
ATOM 659 O O . TYR A 1 83 ? -11.486 -5.010 13.266 1.00 95.38 83 TYR A O 1
ATOM 667 N N . ILE A 1 84 ? -10.365 -3.552 11.966 1.00 93.75 84 ILE A N 1
ATOM 668 C CA . ILE A 1 84 ? -10.231 -2.502 12.991 1.00 93.75 84 ILE A CA 1
ATOM 669 C C . ILE A 1 84 ? -11.608 -2.075 13.505 1.00 93.75 84 ILE A C 1
ATOM 671 O O . ILE A 1 84 ? -11.832 -2.002 14.712 1.00 93.75 84 ILE A O 1
ATOM 675 N N . ASN A 1 85 ? -12.569 -1.856 12.606 1.00 91.88 85 ASN A N 1
ATOM 676 C CA . ASN A 1 85 ? -13.937 -1.492 12.968 1.00 91.88 85 ASN A CA 1
ATOM 677 C C . ASN A 1 85 ? -14.598 -2.561 13.857 1.00 91.88 85 ASN A C 1
ATOM 679 O O . ASN A 1 85 ? -15.335 -2.231 14.790 1.00 91.88 85 ASN A O 1
ATOM 683 N N . ASN A 1 86 ? -14.337 -3.845 13.602 1.00 91.56 86 ASN A N 1
ATOM 684 C CA . ASN A 1 86 ? -14.846 -4.939 14.426 1.00 91.56 86 ASN A CA 1
ATOM 685 C C . ASN A 1 86 ? -14.119 -5.050 15.772 1.00 91.56 86 ASN A C 1
ATOM 687 O O . ASN A 1 86 ? -14.775 -5.286 16.791 1.00 91.56 86 ASN A O 1
ATOM 691 N N . ALA A 1 87 ? -12.802 -4.852 15.803 1.00 89.81 87 ALA A N 1
ATOM 692 C CA . ALA A 1 87 ? -12.020 -4.827 17.035 1.00 89.81 87 ALA A CA 1
ATOM 693 C C . ALA A 1 87 ? -12.475 -3.685 17.959 1.00 89.81 87 ALA A C 1
ATOM 695 O O . ALA A 1 87 ? -12.751 -3.914 19.138 1.00 89.81 87 ALA A O 1
ATOM 696 N N . LEU A 1 88 ? -12.693 -2.483 17.412 1.00 86.06 88 LEU A N 1
ATOM 697 C CA . LEU A 1 88 ? -13.198 -1.329 18.161 1.00 86.06 88 LEU A CA 1
ATOM 698 C C . LEU A 1 88 ? -14.588 -1.572 18.760 1.00 86.06 88 LEU A C 1
ATOM 700 O O . LEU A 1 88 ? -14.810 -1.266 19.932 1.00 86.06 88 LEU A O 1
ATOM 704 N N . LYS A 1 89 ? -15.512 -2.187 18.008 1.00 85.69 89 LYS A N 1
ATOM 705 C CA . LYS A 1 89 ? -16.845 -2.565 18.523 1.00 85.69 89 LYS A CA 1
ATOM 706 C C . LYS A 1 89 ? -16.772 -3.551 19.692 1.00 85.69 89 LYS A C 1
ATOM 708 O O . LYS A 1 89 ? -17.638 -3.533 20.563 1.00 85.69 89 LYS A O 1
ATOM 713 N N . ASN A 1 90 ? -15.753 -4.408 19.714 1.00 85.88 90 ASN A N 1
ATOM 714 C CA . ASN A 1 90 ? -15.568 -5.437 20.736 1.00 85.88 90 ASN A CA 1
ATOM 715 C C . ASN A 1 90 ? -14.579 -5.038 21.842 1.00 85.88 90 ASN A C 1
ATOM 717 O O . ASN A 1 90 ? -14.355 -5.828 22.756 1.00 85.88 90 ASN A O 1
ATOM 721 N N . ASN A 1 91 ? -14.038 -3.815 21.817 1.00 81.12 91 ASN A N 1
ATOM 722 C CA . ASN A 1 91 ? -12.951 -3.374 22.696 1.00 81.12 91 ASN A CA 1
ATOM 723 C C . ASN A 1 91 ? -13.263 -3.537 24.201 1.00 81.12 91 ASN A C 1
ATOM 725 O O . ASN A 1 91 ? -12.391 -3.868 25.003 1.00 81.12 91 ASN A O 1
ATOM 729 N N . ALA A 1 92 ? -14.532 -3.393 24.600 1.00 77.31 92 ALA A N 1
ATOM 730 C CA . ALA A 1 92 ? -14.966 -3.606 25.985 1.00 77.31 92 ALA A CA 1
ATOM 731 C C . ALA A 1 92 ? -14.733 -5.043 26.504 1.00 77.31 92 ALA A C 1
ATOM 733 O O . ALA A 1 92 ? -14.661 -5.242 27.713 1.00 77.31 92 ALA A O 1
ATOM 734 N N . LYS A 1 93 ? -14.606 -6.031 25.608 1.00 83.44 93 LYS A N 1
ATOM 735 C CA . LYS A 1 93 ? -14.418 -7.456 25.928 1.00 83.44 93 LYS A CA 1
ATOM 736 C C . LYS A 1 93 ? -12.954 -7.904 25.886 1.00 83.44 93 LYS A C 1
ATOM 738 O O . LYS A 1 93 ? -12.672 -9.034 26.267 1.00 83.44 93 LYS A O 1
ATOM 743 N N . LEU A 1 94 ? -12.050 -7.044 25.416 1.00 85.81 94 LEU A N 1
ATOM 744 C CA . LEU A 1 94 ? -10.638 -7.373 25.248 1.00 85.81 94 LEU A CA 1
ATOM 745 C C . LEU A 1 94 ? -9.894 -7.323 26.587 1.00 85.81 94 LEU A C 1
ATOM 747 O O . LEU A 1 94 ? -10.063 -6.400 27.394 1.00 85.81 94 LEU A O 1
ATOM 751 N N . THR A 1 95 ? -9.018 -8.298 26.789 1.00 89.44 95 THR A N 1
ATOM 752 C CA . THR A 1 95 ? -8.012 -8.295 27.849 1.00 89.44 95 THR A CA 1
ATOM 753 C C . THR A 1 95 ? -7.019 -7.139 27.650 1.00 89.44 95 THR A C 1
ATOM 755 O O . THR A 1 95 ? -6.875 -6.618 26.541 1.00 89.44 95 THR A O 1
ATOM 758 N N . PRO A 1 96 ? -6.288 -6.711 28.697 1.00 89.19 96 PRO A N 1
ATOM 759 C CA . PRO A 1 96 ? -5.274 -5.663 28.562 1.00 89.19 96 PRO A CA 1
ATOM 760 C C . PRO A 1 96 ? -4.229 -5.949 27.471 1.00 89.19 96 PRO A C 1
ATOM 762 O O . PRO A 1 96 ? -3.851 -5.044 26.731 1.00 89.19 96 PRO A O 1
ATOM 765 N N . THR A 1 97 ? -3.806 -7.208 27.330 1.00 90.69 97 THR A N 1
ATOM 766 C CA . THR A 1 97 ? -2.853 -7.635 26.296 1.00 90.69 97 THR A CA 1
ATOM 767 C C . THR A 1 97 ? -3.435 -7.495 24.892 1.00 90.69 97 THR A C 1
ATOM 769 O O . THR A 1 97 ? -2.772 -6.967 24.003 1.00 90.69 97 THR A O 1
ATOM 772 N N . GLU A 1 98 ? -4.687 -7.905 24.687 1.00 89.62 98 GLU A N 1
ATOM 773 C CA . GLU A 1 98 ? -5.357 -7.746 23.393 1.00 89.62 98 GLU A CA 1
ATOM 774 C C . GLU A 1 98 ? -5.557 -6.265 23.045 1.00 89.62 98 GLU A C 1
ATOM 776 O O . GLU A 1 98 ? -5.303 -5.862 21.917 1.00 89.62 98 GLU A O 1
ATOM 781 N N . LYS A 1 99 ? -5.899 -5.412 24.020 1.00 88.56 99 LYS A N 1
ATOM 782 C CA . LYS A 1 99 ? -5.991 -3.954 23.807 1.00 88.56 99 LYS A CA 1
ATOM 783 C C . LYS A 1 99 ? -4.668 -3.335 23.360 1.00 88.56 99 LYS A C 1
ATOM 785 O O . LYS A 1 99 ? -4.658 -2.434 22.517 1.00 88.56 99 LYS A O 1
ATOM 790 N N . GLN A 1 100 ? -3.552 -3.810 23.911 1.00 89.25 100 GLN A N 1
ATOM 791 C CA . GLN A 1 100 ? -2.224 -3.370 23.493 1.00 89.25 100 GLN A CA 1
ATOM 792 C C . GLN A 1 100 ? -1.916 -3.821 22.059 1.00 89.25 100 GLN A C 1
ATOM 794 O O . GLN A 1 100 ? -1.410 -3.024 21.267 1.00 89.25 100 GLN A O 1
ATOM 799 N N . ALA A 1 101 ? -2.253 -5.066 21.711 1.00 89.94 101 ALA A N 1
ATOM 800 C CA . ALA A 1 101 ? -2.078 -5.588 20.359 1.00 89.94 101 ALA A CA 1
ATOM 801 C C . ALA A 1 101 ? -2.910 -4.807 19.328 1.00 89.94 101 ALA A C 1
ATOM 803 O O . ALA A 1 101 ? -2.379 -4.421 18.291 1.00 89.94 101 ALA A O 1
ATOM 804 N N . GLU A 1 102 ? -4.170 -4.491 19.640 1.00 91.56 102 GLU A N 1
ATOM 805 C CA . GLU A 1 102 ? -5.036 -3.683 18.771 1.00 91.56 102 GLU A CA 1
ATOM 806 C C . GLU A 1 102 ? -4.516 -2.253 18.592 1.00 91.56 102 GLU A C 1
ATOM 808 O O . GLU A 1 102 ? -4.518 -1.720 17.483 1.00 91.56 102 GLU A O 1
ATOM 813 N N . THR A 1 103 ? -3.988 -1.643 19.657 1.00 89.88 103 THR A N 1
ATOM 814 C CA . THR A 1 103 ? -3.335 -0.327 19.565 1.00 89.88 103 THR A CA 1
ATOM 815 C C . THR A 1 103 ? -2.127 -0.371 18.626 1.00 89.88 103 THR A C 1
ATOM 817 O O . THR A 1 103 ? -1.977 0.495 17.764 1.00 89.88 103 THR A O 1
ATOM 820 N N . TYR A 1 104 ? -1.276 -1.394 18.754 1.00 93.50 104 TYR A N 1
ATOM 821 C CA . TYR A 1 104 ? -0.125 -1.571 17.866 1.00 93.50 104 TYR A CA 1
ATOM 822 C C . TYR A 1 104 ? -0.559 -1.817 16.416 1.00 93.50 104 TYR A C 1
ATOM 824 O O . TYR A 1 104 ? 0.007 -1.236 15.488 1.00 93.50 104 TYR A O 1
ATOM 832 N N . TYR A 1 105 ? -1.589 -2.639 16.215 1.00 94.69 105 TYR A N 1
ATOM 833 C CA . TYR A 1 105 ? -2.133 -2.922 14.893 1.00 94.69 105 TYR A CA 1
ATOM 834 C C . TYR A 1 105 ? -2.657 -1.649 14.221 1.00 94.69 105 TYR A C 1
ATOM 836 O O . TYR A 1 105 ? -2.294 -1.367 13.074 1.00 94.69 105 TYR A O 1
ATOM 844 N N . LEU A 1 106 ? -3.421 -0.829 14.949 1.00 94.06 106 LEU A N 1
ATOM 845 C CA . LEU A 1 106 ? -3.881 0.470 14.468 1.00 94.06 106 LEU A CA 1
ATOM 846 C C . LEU A 1 106 ? -2.696 1.375 14.105 1.00 94.06 106 LEU A C 1
ATOM 848 O O . LEU A 1 106 ? -2.646 1.872 12.983 1.00 94.06 106 LEU A O 1
ATOM 852 N N . GLN A 1 107 ? -1.704 1.519 14.988 1.00 93.94 107 GLN A N 1
ATOM 853 C CA . GLN A 1 107 ? -0.521 2.346 14.728 1.00 93.94 107 GLN A CA 1
ATOM 854 C C . GLN A 1 107 ? 0.234 1.901 13.465 1.00 93.94 107 GLN A C 1
ATOM 856 O O . GLN A 1 107 ? 0.590 2.728 12.625 1.00 93.94 107 GLN A O 1
ATOM 861 N N . SER A 1 108 ? 0.449 0.592 13.303 1.00 95.62 108 SER A N 1
ATOM 862 C CA . SER A 1 108 ? 1.109 0.039 12.116 1.00 95.62 108 SER A CA 1
ATOM 863 C C . SER A 1 108 ? 0.285 0.257 10.843 1.00 95.62 108 SER A C 1
ATOM 865 O O . SER A 1 108 ? 0.842 0.530 9.781 1.00 95.62 108 SER A O 1
ATOM 867 N N . THR A 1 109 ? -1.047 0.221 10.949 1.00 96.19 109 THR A N 1
ATOM 868 C CA . THR A 1 109 ? -1.953 0.518 9.835 1.00 96.19 109 THR A CA 1
ATOM 869 C C . THR A 1 109 ? -1.831 1.978 9.404 1.00 96.19 109 THR A C 1
ATOM 871 O O . THR A 1 109 ? -1.723 2.242 8.208 1.00 96.19 109 THR A O 1
ATOM 874 N N . LEU A 1 110 ? -1.785 2.924 10.349 1.00 96.50 110 LEU A N 1
ATOM 875 C CA . LEU A 1 110 ? -1.605 4.348 10.041 1.00 96.50 110 LEU A CA 1
ATOM 876 C C . LEU A 1 110 ? -0.269 4.603 9.323 1.00 96.50 110 LEU A C 1
ATOM 878 O O . LEU A 1 110 ? -0.247 5.271 8.290 1.00 96.50 110 LEU A O 1
ATOM 882 N N . GLN A 1 111 ? 0.824 3.999 9.801 1.00 96.25 111 GLN A N 1
ATOM 883 C CA . GLN A 1 111 ? 2.136 4.071 9.140 1.00 96.25 111 GLN A CA 1
ATOM 884 C C . GLN A 1 111 ? 2.114 3.456 7.735 1.00 96.25 111 GLN A C 1
ATOM 886 O O . GLN A 1 111 ? 2.733 3.970 6.801 1.00 96.25 111 GLN A O 1
ATOM 891 N N . ASN A 1 112 ? 1.388 2.351 7.558 1.00 96.62 112 ASN A N 1
ATOM 892 C CA . ASN A 1 112 ? 1.256 1.727 6.251 1.00 96.62 112 ASN A CA 1
ATOM 893 C C . ASN A 1 112 ? 0.476 2.616 5.269 1.00 96.62 112 ASN A C 1
ATOM 895 O O . ASN A 1 112 ? 0.861 2.731 4.107 1.00 96.62 112 ASN A O 1
ATOM 899 N N . ILE A 1 113 ? -0.584 3.287 5.732 1.00 96.50 113 ILE A N 1
ATOM 900 C CA . ILE A 1 113 ? -1.329 4.262 4.926 1.00 96.50 113 ILE A CA 1
ATOM 901 C C . ILE A 1 113 ? -0.415 5.422 4.512 1.00 96.50 113 ILE A C 1
ATOM 903 O O . ILE A 1 113 ? -0.402 5.776 3.336 1.00 96.50 113 ILE A O 1
ATOM 907 N N . GLU A 1 114 ? 0.404 5.957 5.420 1.00 96.00 114 GLU A N 1
ATOM 908 C CA . GLU A 1 114 ? 1.385 7.004 5.100 1.00 96.00 114 GLU A CA 1
ATOM 909 C C . GLU A 1 114 ? 2.334 6.571 3.971 1.00 96.00 114 GLU A C 1
ATOM 911 O O . GLU A 1 114 ? 2.476 7.253 2.952 1.00 96.00 114 GLU A O 1
ATOM 916 N N . LYS A 1 115 ? 2.926 5.379 4.104 1.00 95.88 115 LYS A N 1
ATOM 917 C CA . LYS A 1 115 ? 3.815 4.794 3.094 1.00 95.88 115 LYS A CA 1
ATOM 918 C C . LYS A 1 115 ? 3.106 4.613 1.750 1.00 95.88 115 LYS A C 1
ATOM 920 O O . LYS A 1 115 ? 3.665 4.960 0.707 1.00 95.88 115 LYS A O 1
ATOM 925 N N . ILE A 1 116 ? 1.882 4.082 1.761 1.00 96.50 116 ILE A N 1
ATOM 926 C CA . ILE A 1 116 ? 1.042 3.935 0.567 1.00 96.50 116 ILE A CA 1
ATOM 927 C C . ILE A 1 116 ? 0.866 5.290 -0.119 1.00 96.50 116 ILE A C 1
ATOM 929 O O . ILE A 1 116 ? 1.076 5.391 -1.330 1.00 96.50 116 ILE A O 1
ATOM 933 N N . MET A 1 117 ? 0.521 6.338 0.629 1.00 95.31 117 MET A N 1
ATOM 934 C CA . MET A 1 117 ? 0.307 7.674 0.075 1.00 95.31 117 MET A CA 1
ATOM 935 C C . MET A 1 117 ? 1.579 8.228 -0.565 1.00 95.31 117 MET A C 1
ATOM 937 O O . MET A 1 117 ? 1.541 8.701 -1.703 1.00 95.31 117 MET A O 1
ATOM 941 N N . MET A 1 118 ? 2.718 8.124 0.127 1.00 94.75 118 MET A N 1
ATOM 942 C CA . MET A 1 118 ? 4.012 8.587 -0.384 1.00 94.75 118 MET A CA 1
ATOM 943 C C . MET A 1 118 ? 4.372 7.926 -1.717 1.00 94.75 118 MET A C 1
ATOM 945 O O . MET A 1 118 ? 4.820 8.602 -2.640 1.00 94.75 118 MET A O 1
ATOM 949 N N . LEU A 1 119 ? 4.130 6.620 -1.842 1.00 94.94 119 LEU A N 1
ATOM 950 C CA . LEU A 1 119 ? 4.475 5.849 -3.040 1.00 94.94 119 LEU A CA 1
ATOM 951 C C . LEU A 1 119 ? 3.442 5.987 -4.172 1.00 94.94 119 LEU A C 1
ATOM 953 O O . LEU A 1 119 ? 3.762 5.753 -5.336 1.00 94.94 119 LEU A O 1
ATOM 957 N N . SER A 1 120 ? 2.209 6.394 -3.868 1.00 92.38 120 SER A N 1
ATOM 958 C CA . SER A 1 120 ? 1.089 6.426 -4.822 1.00 92.38 120 SER A CA 1
ATOM 959 C C . SER A 1 120 ? 0.713 7.827 -5.320 1.00 92.38 120 SER A C 1
ATOM 961 O O . SER A 1 120 ? -0.403 8.059 -5.789 1.00 92.38 120 SER A O 1
ATOM 963 N N . GLY A 1 121 ? 1.657 8.768 -5.299 1.00 83.50 121 GLY A N 1
ATOM 964 C CA . GLY A 1 121 ? 1.477 10.138 -5.802 1.00 83.50 121 GLY A CA 1
ATOM 965 C C . GLY A 1 121 ? 1.762 11.229 -4.769 1.00 83.50 121 GLY A C 1
ATOM 966 O O . GLY A 1 121 ? 1.672 12.411 -5.098 1.00 83.50 121 GLY A O 1
ATOM 967 N N . GLY A 1 122 ? 2.115 10.851 -3.541 1.00 87.56 122 GLY A N 1
ATOM 968 C CA . GLY A 1 122 ? 2.492 11.770 -2.477 1.00 87.56 122 GLY A CA 1
ATOM 969 C C . GLY A 1 122 ? 1.310 12.474 -1.807 1.00 87.56 122 GLY A C 1
ATOM 970 O O . GLY A 1 122 ? 0.181 12.486 -2.301 1.00 87.56 122 GLY A O 1
ATOM 971 N N . VAL A 1 123 ? 1.610 13.118 -0.676 1.00 82.62 123 VAL A N 1
ATOM 972 C CA . VAL A 1 123 ? 0.657 13.853 0.178 1.00 82.62 123 VAL A CA 1
ATOM 973 C C . VAL A 1 123 ? -0.138 14.896 -0.615 1.00 82.62 123 VAL A C 1
ATOM 975 O O . VAL A 1 123 ? -1.355 14.999 -0.471 1.00 82.62 123 VAL A O 1
ATOM 978 N N . ALA A 1 124 ? 0.531 15.616 -1.521 1.00 85.56 124 ALA A N 1
ATOM 979 C CA . ALA A 1 124 ? -0.084 16.656 -2.345 1.00 85.56 124 ALA A CA 1
ATOM 980 C C . ALA A 1 124 ? -1.198 16.131 -3.268 1.00 85.56 124 ALA A C 1
ATOM 982 O O . ALA A 1 124 ? -2.138 16.861 -3.578 1.00 85.56 124 ALA A O 1
ATOM 983 N N . SER A 1 125 ? -1.132 14.862 -3.681 1.00 87.69 125 SER A N 1
ATOM 984 C CA . SER A 1 125 ? -2.150 14.253 -4.545 1.00 87.69 125 SER A CA 1
ATOM 985 C C . SER A 1 125 ? -3.407 13.831 -3.776 1.00 87.69 125 SER A C 1
ATOM 987 O O . SER A 1 125 ? -4.453 13.581 -4.383 1.00 87.69 125 SER A O 1
ATOM 989 N N . GLN A 1 126 ? -3.317 13.713 -2.447 1.00 92.56 126 GLN A N 1
ATOM 990 C CA . GLN A 1 126 ? -4.360 13.159 -1.577 1.00 92.56 126 GLN A CA 1
ATOM 991 C C . GLN A 1 126 ? -4.505 13.982 -0.274 1.00 92.56 126 GLN A C 1
ATOM 993 O O . G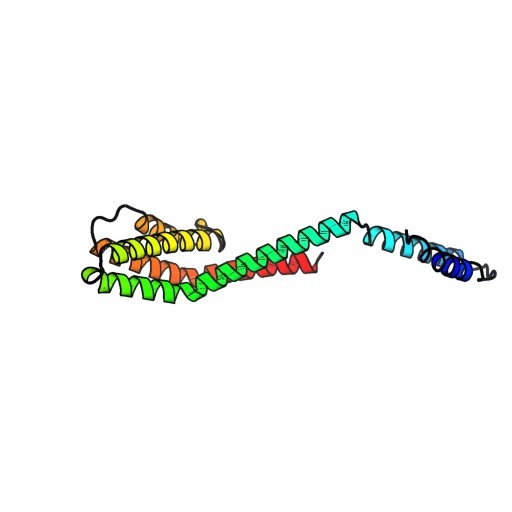LN A 1 126 ? -4.460 13.424 0.824 1.00 92.56 126 GLN A O 1
ATOM 998 N N . PRO A 1 127 ? -4.725 15.311 -0.351 1.00 94.69 127 PRO A N 1
ATOM 999 C CA . PRO A 1 127 ? -4.644 16.199 0.813 1.00 94.69 127 PRO A CA 1
ATOM 1000 C C . PRO A 1 127 ? -5.685 15.886 1.896 1.00 94.69 127 PRO A C 1
ATOM 1002 O O . PRO A 1 127 ? -5.407 16.015 3.081 1.00 94.69 127 PRO A O 1
ATOM 1005 N N . LYS A 1 128 ? -6.881 15.426 1.511 1.00 96.25 128 LYS A N 1
ATOM 1006 C CA . LYS A 1 128 ? -7.923 15.045 2.478 1.00 96.25 128 LYS A CA 1
ATOM 1007 C C . LYS A 1 128 ? -7.579 13.765 3.238 1.00 96.25 128 LYS A C 1
ATOM 1009 O O . LYS A 1 128 ? -7.897 13.656 4.416 1.00 96.25 128 LYS A O 1
ATOM 1014 N N . LEU A 1 129 ? -6.935 12.810 2.565 1.00 97.00 129 LEU A N 1
ATOM 1015 C CA . LEU A 1 129 ? -6.458 11.586 3.202 1.00 97.00 129 LEU A CA 1
ATOM 1016 C C . LEU A 1 129 ? -5.317 11.902 4.174 1.00 97.00 129 LEU A C 1
ATOM 1018 O O . LEU A 1 129 ? -5.328 11.393 5.287 1.00 97.00 129 LEU A O 1
ATOM 1022 N N . ALA A 1 130 ? -4.409 12.803 3.791 1.00 96.38 130 ALA A N 1
ATOM 1023 C CA . ALA A 1 130 ? -3.354 13.298 4.672 1.00 96.38 130 ALA A CA 1
ATOM 1024 C C . ALA A 1 130 ? -3.914 13.925 5.949 1.00 96.38 130 ALA A C 1
ATOM 1026 O O . ALA A 1 130 ? -3.558 13.507 7.042 1.00 96.38 130 ALA A O 1
ATOM 1027 N N . GLN A 1 131 ? -4.874 14.840 5.812 1.00 96.62 131 GLN A N 1
ATOM 1028 C CA . GLN A 1 131 ? -5.525 15.471 6.962 1.00 96.62 131 GLN A CA 1
ATOM 1029 C C . GLN A 1 131 ? -6.251 14.455 7.853 1.00 96.62 131 GLN A C 1
ATOM 1031 O O . GLN A 1 131 ? -6.213 14.557 9.075 1.00 96.62 131 GLN A O 1
ATOM 1036 N N . ALA A 1 132 ? -6.930 13.467 7.261 1.00 97.06 132 ALA A N 1
ATOM 1037 C CA . ALA A 1 132 ? -7.589 12.417 8.035 1.00 97.06 132 ALA A CA 1
ATOM 1038 C C . ALA A 1 132 ? -6.581 11.535 8.790 1.00 97.06 132 ALA A C 1
ATOM 1040 O O . ALA A 1 132 ? -6.862 11.106 9.906 1.00 97.06 132 ALA A O 1
ATOM 1041 N N . LEU A 1 133 ? -5.416 11.284 8.189 1.00 96.62 133 LEU A N 1
ATOM 1042 C CA . LEU A 1 133 ? -4.331 10.533 8.804 1.00 96.62 133 LEU A CA 1
ATOM 1043 C C . LEU A 1 133 ? -3.672 11.320 9.944 1.00 96.62 133 LEU A C 1
ATOM 1045 O O . LEU A 1 133 ? -3.484 10.759 11.016 1.00 96.62 133 LEU A O 1
ATOM 1049 N N . GLU A 1 134 ? -3.390 12.609 9.747 1.00 95.38 134 GLU A N 1
ATOM 1050 C CA . GLU A 1 134 ? -2.860 13.510 10.782 1.00 95.38 134 GLU A CA 1
ATOM 1051 C C . GLU A 1 134 ? -3.773 13.533 12.013 1.00 95.38 134 GLU A C 1
ATOM 1053 O O . GLU A 1 134 ? -3.313 13.302 13.128 1.00 95.38 134 GLU A O 1
ATOM 1058 N N . LYS A 1 135 ? -5.090 13.672 11.812 1.00 94.94 135 LYS A N 1
ATOM 1059 C CA . LYS A 1 135 ? -6.076 13.618 12.905 1.00 94.94 135 LYS A CA 1
ATOM 1060 C C . LYS A 1 135 ? -6.079 12.302 13.683 1.00 94.94 135 LYS A C 1
ATOM 1062 O O . LYS A 1 135 ? -6.425 12.287 14.858 1.00 94.94 135 LYS A O 1
ATOM 1067 N N . MET A 1 136 ? -5.725 11.188 13.044 1.00 94.3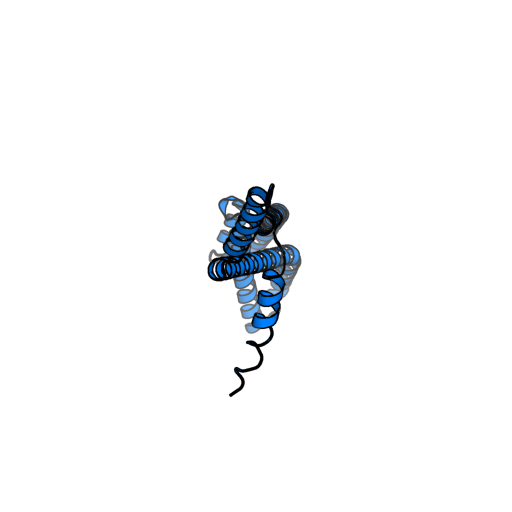1 136 MET A N 1
ATOM 1068 C CA . MET A 1 136 ? -5.602 9.891 13.719 1.00 94.31 136 MET A CA 1
ATOM 1069 C C . MET A 1 136 ? -4.300 9.752 14.519 1.00 94.31 136 MET A C 1
ATOM 1071 O O . MET A 1 136 ? -4.208 8.857 15.356 1.00 94.31 136 MET A O 1
ATOM 1075 N N . GLN A 1 137 ? -3.300 10.600 14.260 1.00 90.75 137 GLN A N 1
ATOM 1076 C CA . GLN A 1 137 ? -2.026 10.627 14.987 1.00 90.75 137 GLN A CA 1
ATOM 1077 C C . GLN A 1 137 ? -2.060 11.559 16.207 1.00 90.75 137 GLN A C 1
ATOM 1079 O O . GLN A 1 137 ? -1.192 11.464 17.077 1.00 90.75 137 GLN A O 1
ATOM 1084 N N . GLU A 1 138 ? -3.046 12.454 16.288 1.00 90.19 138 GLU A N 1
ATOM 1085 C CA . GLU A 1 138 ? -3.248 13.309 17.455 1.00 90.19 138 GLU A CA 1
ATOM 1086 C C . GLU A 1 138 ? -3.610 12.474 18.701 1.00 90.19 138 GLU A C 1
ATOM 1088 O O . GLU A 1 138 ? -4.241 11.422 18.584 1.00 90.19 138 GLU A O 1
ATOM 1093 N N . PRO A 1 139 ? -3.231 12.905 19.920 1.00 86.06 139 PRO A N 1
ATOM 1094 C CA . PRO A 1 139 ? -3.615 12.206 21.142 1.00 86.06 139 PRO A CA 1
ATOM 1095 C C . PRO A 1 139 ? -5.138 12.185 21.327 1.00 86.06 139 PRO A C 1
ATOM 1097 O O . PRO A 1 139 ? -5.750 13.202 21.651 1.00 86.06 139 PRO A O 1
ATOM 1100 N N . ILE A 1 140 ? -5.755 11.013 21.178 1.00 82.25 140 ILE A N 1
ATOM 1101 C CA . ILE A 1 140 ? -7.206 10.865 21.321 1.00 82.25 140 ILE A CA 1
ATOM 1102 C C . ILE A 1 140 ? -7.550 10.526 22.769 1.00 82.25 140 ILE A C 1
ATOM 1104 O O . ILE A 1 140 ? -7.173 9.479 23.295 1.00 82.25 140 ILE A O 1
ATOM 1108 N N . THR A 1 141 ? -8.305 11.414 23.411 1.00 78.56 141 THR A N 1
ATOM 1109 C CA . THR A 1 141 ? -8.778 11.225 24.793 1.00 78.56 141 THR A CA 1
ATOM 1110 C C . THR A 1 141 ? -10.218 10.711 24.856 1.00 78.56 141 THR A C 1
ATOM 1112 O O . THR A 1 141 ? -10.632 10.165 25.880 1.00 78.56 141 THR A O 1
ATOM 1115 N N . ASN A 1 142 ? -10.972 10.826 23.755 1.00 84.88 142 ASN A N 1
ATOM 1116 C CA . ASN A 1 142 ? -12.371 10.423 23.658 1.00 84.88 142 ASN A CA 1
ATOM 1117 C C . ASN A 1 142 ? -12.561 9.212 22.714 1.00 84.88 142 ASN A C 1
ATOM 1119 O O . ASN A 1 142 ? -12.312 9.318 21.513 1.00 84.88 142 ASN A O 1
ATOM 1123 N N . PRO A 1 143 ? -13.085 8.069 23.199 1.00 82.88 143 PRO A N 1
ATOM 1124 C CA . PRO A 1 143 ? -13.361 6.904 22.355 1.00 82.88 143 PRO A CA 1
ATOM 1125 C C . PRO A 1 143 ? -14.319 7.162 21.178 1.00 82.88 143 PRO A C 1
ATOM 1127 O O . PRO A 1 143 ? -14.201 6.497 20.151 1.00 82.88 143 PRO A O 1
ATOM 1130 N N . LEU A 1 144 ? -15.263 8.104 21.299 1.00 88.38 144 LEU A N 1
ATOM 1131 C CA . LEU A 1 144 ? -16.180 8.461 20.204 1.00 88.38 144 LEU A CA 1
ATOM 1132 C C . LEU A 1 144 ? -15.454 9.195 19.072 1.00 88.38 144 LEU A C 1
ATOM 1134 O O . LEU A 1 144 ? -15.719 8.934 17.901 1.00 88.38 144 LEU A O 1
ATOM 1138 N N . GLU A 1 145 ? -14.506 10.059 19.430 1.00 91.56 145 GLU A N 1
ATOM 1139 C CA . GLU A 1 145 ? -13.673 10.800 18.483 1.00 91.56 145 GLU A CA 1
ATOM 1140 C C . GLU A 1 145 ? -12.778 9.852 17.673 1.00 91.56 145 GLU A C 1
ATOM 1142 O O . GLU A 1 145 ? -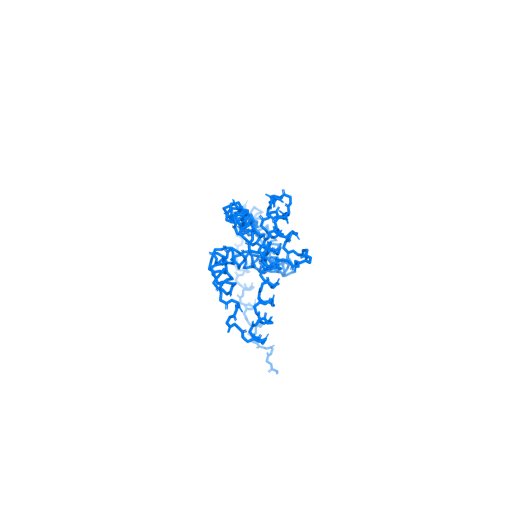12.670 9.999 16.459 1.00 91.56 145 GLU A O 1
ATOM 1147 N N . LEU A 1 146 ? -12.227 8.806 18.306 1.00 90.88 146 LEU A N 1
ATOM 1148 C CA . LEU A 1 146 ? -11.472 7.757 17.607 1.00 90.88 146 LEU A CA 1
ATOM 1149 C C . LEU A 1 146 ? -12.307 7.074 16.515 1.00 90.88 146 LEU A C 1
ATOM 1151 O O . LEU A 1 146 ? -11.825 6.866 15.404 1.00 90.88 146 LEU A O 1
ATOM 1155 N N . VAL A 1 147 ? -13.558 6.720 16.823 1.00 91.75 147 VAL A N 1
ATOM 1156 C CA . VAL A 1 147 ? -14.451 6.048 15.864 1.00 91.75 147 VAL A CA 1
ATOM 1157 C C . VAL A 1 147 ? -14.793 6.971 14.696 1.00 91.75 147 VAL A C 1
ATOM 1159 O O . VAL A 1 147 ? -14.813 6.530 13.546 1.00 91.75 147 VAL A O 1
ATOM 1162 N N . GLU A 1 148 ? -15.050 8.249 14.968 1.00 93.75 148 GLU A N 1
ATOM 1163 C CA . GLU A 1 148 ? -15.348 9.232 13.929 1.00 93.75 148 GLU A CA 1
ATOM 1164 C C . GLU A 1 148 ? -14.133 9.509 13.034 1.00 93.75 148 GLU A C 1
ATOM 1166 O O . GLU A 1 148 ? -14.252 9.460 11.805 1.00 93.75 148 GLU A O 1
ATOM 1171 N N . ASN A 1 149 ? -12.956 9.711 13.631 1.00 95.31 149 ASN A N 1
ATOM 1172 C CA . ASN A 1 149 ? -11.712 9.934 12.900 1.00 95.31 149 ASN A CA 1
ATOM 1173 C C . ASN A 1 149 ? -11.344 8.717 12.041 1.00 95.31 149 ASN A C 1
ATOM 1175 O O . ASN A 1 149 ? -11.001 8.890 10.869 1.00 95.31 149 ASN A O 1
ATOM 1179 N N . LEU A 1 150 ? -11.506 7.492 12.557 1.00 95.19 150 LEU A N 1
ATOM 1180 C CA . LEU A 1 150 ? -11.260 6.273 11.785 1.00 95.19 150 LEU A CA 1
ATOM 1181 C C . LEU A 1 150 ? -12.238 6.138 10.613 1.00 95.19 150 LEU A C 1
ATOM 1183 O O . LEU A 1 150 ? -11.820 5.835 9.496 1.00 95.19 150 LEU A O 1
ATOM 1187 N N . LYS A 1 151 ? -13.530 6.403 10.836 1.00 95.94 151 LYS A N 1
ATOM 1188 C CA . LYS A 1 151 ? -14.541 6.374 9.770 1.00 95.94 151 LYS A CA 1
ATOM 1189 C C . LYS A 1 151 ? -14.236 7.405 8.684 1.00 95.94 151 LYS A C 1
ATOM 1191 O O . LYS A 1 151 ? -14.416 7.132 7.496 1.00 95.94 151 LYS A O 1
ATOM 1196 N N . ASN A 1 152 ? -13.767 8.590 9.072 1.00 97.56 152 ASN A N 1
ATOM 1197 C CA . ASN A 1 152 ? -13.320 9.594 8.116 1.00 97.56 152 ASN A CA 1
ATOM 1198 C C . ASN A 1 152 ? -12.071 9.122 7.353 1.00 97.56 152 ASN A C 1
ATOM 1200 O O . ASN A 1 152 ? -12.036 9.252 6.131 1.00 97.56 152 ASN A O 1
ATOM 1204 N N . LEU A 1 153 ? -11.084 8.527 8.029 1.00 97.94 153 LEU A N 1
ATOM 1205 C CA . LEU A 1 153 ? -9.893 7.964 7.386 1.00 97.94 153 LEU A CA 1
ATOM 1206 C C . LEU A 1 153 ? -10.261 6.894 6.347 1.00 97.94 153 LEU A C 1
ATOM 1208 O O . LEU A 1 153 ? -9.803 6.971 5.209 1.00 97.94 153 LEU A O 1
ATOM 1212 N N . GLU A 1 154 ? -11.132 5.948 6.701 1.00 98.12 154 GLU A N 1
ATOM 1213 C CA . GLU A 1 154 ? -11.642 4.907 5.798 1.00 98.12 154 GLU A CA 1
A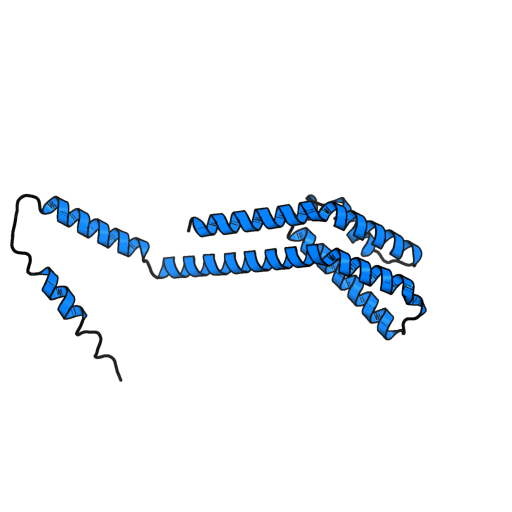TOM 1214 C C . GLU A 1 154 ? -12.334 5.509 4.566 1.00 98.12 154 GLU A C 1
ATOM 1216 O O . GLU A 1 154 ? -12.074 5.104 3.425 1.00 98.12 154 GLU A O 1
ATOM 1221 N N . LEU A 1 155 ? -13.179 6.523 4.777 1.00 98.12 155 LEU A N 1
ATOM 1222 C CA . LEU A 1 155 ? -13.863 7.232 3.700 1.00 98.12 155 LEU A CA 1
ATOM 1223 C C . LEU A 1 155 ? -12.867 7.912 2.752 1.00 98.12 155 LEU A C 1
ATOM 1225 O O . LEU A 1 155 ? -12.951 7.722 1.536 1.00 98.12 155 LEU A O 1
ATOM 1229 N N . GLN A 1 156 ? -11.920 8.690 3.288 1.00 98.00 156 GLN A N 1
ATOM 1230 C CA . GLN A 1 156 ? -10.927 9.391 2.470 1.00 98.00 156 GLN A CA 1
ATOM 1231 C C . GLN A 1 156 ? -9.996 8.409 1.748 1.00 98.00 156 GLN A C 1
ATOM 1233 O O . GLN A 1 156 ? -9.621 8.653 0.596 1.00 98.00 156 GLN A O 1
ATOM 1238 N N . PHE A 1 157 ? -9.653 7.284 2.383 1.00 97.56 157 PHE A N 1
ATOM 1239 C CA . PHE A 1 157 ? -8.833 6.243 1.770 1.00 97.56 157 PHE A CA 1
ATOM 1240 C C . PHE A 1 157 ? -9.564 5.620 0.581 1.00 97.56 157 PHE A C 1
ATOM 1242 O O . PHE A 1 157 ? -9.020 5.561 -0.521 1.00 97.56 157 PHE A O 1
ATOM 1249 N N . THR A 1 158 ? -10.828 5.237 0.773 1.00 97.12 158 THR A N 1
ATOM 1250 C CA . THR A 1 158 ? -11.678 4.658 -0.277 1.00 97.12 158 THR A CA 1
ATOM 1251 C C . THR A 1 158 ? -11.838 5.616 -1.457 1.00 97.12 158 THR A C 1
ATOM 1253 O O . THR A 1 158 ? -11.662 5.224 -2.609 1.00 97.12 158 THR A O 1
ATOM 1256 N N . GLN A 1 159 ? -12.088 6.901 -1.189 1.00 96.38 159 GLN A N 1
ATOM 1257 C CA . GLN A 1 159 ? -12.181 7.930 -2.231 1.00 96.38 159 GLN A CA 1
ATOM 1258 C C . GLN A 1 159 ? -10.863 8.128 -2.996 1.00 96.38 159 GLN A C 1
ATOM 1260 O O . GLN A 1 159 ? -10.872 8.461 -4.183 1.00 96.38 159 GLN A O 1
ATOM 1265 N N . SER A 1 160 ? -9.728 7.913 -2.332 1.00 96.25 160 SER A N 1
ATOM 1266 C CA . SER A 1 160 ? -8.395 8.056 -2.924 1.00 96.25 160 SER A CA 1
ATOM 1267 C C . SER A 1 160 ? -7.920 6.793 -3.648 1.00 96.25 160 SER A C 1
ATOM 1269 O O . SER A 1 160 ? -7.020 6.879 -4.484 1.00 96.25 160 SER A O 1
ATOM 1271 N N . GLN A 1 161 ? -8.536 5.636 -3.385 1.00 95.69 161 GLN A N 1
ATOM 1272 C CA . GLN A 1 161 ? -8.064 4.318 -3.815 1.00 95.69 161 GLN A CA 1
ATOM 1273 C C . GLN A 1 161 ? -7.787 4.244 -5.321 1.00 95.69 161 GLN A C 1
ATOM 1275 O O . GLN A 1 161 ? -6.676 3.913 -5.731 1.00 95.69 161 GLN A O 1
ATOM 1280 N N . ASN A 1 162 ? -8.755 4.625 -6.158 1.00 95.38 162 ASN A N 1
ATOM 1281 C CA . ASN A 1 162 ? -8.600 4.560 -7.615 1.00 95.38 162 ASN A CA 1
ATOM 1282 C C . ASN A 1 162 ? -7.473 5.464 -8.127 1.00 95.38 162 ASN A C 1
ATOM 1284 O O . ASN A 1 162 ? -6.746 5.088 -9.045 1.00 95.38 162 ASN A O 1
ATOM 1288 N N . ARG A 1 163 ? -7.287 6.638 -7.514 1.00 95.12 163 ARG A N 1
ATOM 1289 C CA . ARG A 1 163 ? -6.199 7.556 -7.876 1.00 95.12 163 ARG A CA 1
ATOM 1290 C C . ARG A 1 163 ? -4.844 6.967 -7.503 1.00 95.12 163 ARG A C 1
ATOM 1292 O O . ARG A 1 163 ? -3.938 6.986 -8.331 1.00 95.12 163 ARG A O 1
ATOM 1299 N N . MET A 1 164 ? -4.729 6.390 -6.306 1.00 97.25 164 MET A N 1
ATOM 1300 C CA . MET A 1 164 ? -3.511 5.711 -5.858 1.00 97.25 164 MET A CA 1
ATOM 1301 C C . MET A 1 164 ? -3.154 4.540 -6.780 1.00 97.25 164 MET A C 1
ATOM 1303 O O . MET A 1 164 ? -2.029 4.451 -7.268 1.00 97.25 164 MET A O 1
ATOM 1307 N N . LEU A 1 165 ? -4.127 3.680 -7.091 1.00 97.38 165 LEU A N 1
ATOM 1308 C CA . LEU A 1 165 ? -3.938 2.538 -7.988 1.00 97.38 165 LEU A CA 1
ATOM 1309 C C . LEU A 1 165 ? -3.551 2.974 -9.407 1.00 97.38 165 LEU A C 1
ATOM 1311 O O . LEU A 1 165 ? -2.673 2.363 -10.022 1.00 97.38 165 LEU A O 1
ATOM 1315 N N . SER A 1 166 ? -4.171 4.039 -9.921 1.00 96.56 166 SER A N 1
ATOM 1316 C CA . SER A 1 166 ? -3.838 4.608 -11.230 1.00 96.56 166 SER A CA 1
ATOM 1317 C C . SER A 1 166 ? -2.422 5.182 -11.253 1.00 96.56 166 SER A C 1
ATOM 1319 O O . SER A 1 166 ? -1.688 4.952 -12.211 1.00 96.56 166 SER A O 1
ATOM 1321 N N . SER A 1 167 ? -2.022 5.903 -10.203 1.00 97.06 167 SER A N 1
ATOM 1322 C CA . SER A 1 167 ? -0.676 6.465 -10.060 1.00 97.06 167 SER A CA 1
ATOM 1323 C C . SER A 1 167 ? 0.390 5.369 -10.050 1.00 97.06 167 SER A C 1
ATOM 1325 O O . SER A 1 167 ? 1.333 5.419 -10.838 1.00 97.06 167 SER A O 1
ATOM 1327 N N . LEU A 1 168 ? 0.201 4.326 -9.237 1.00 97.69 168 LEU A N 1
ATOM 1328 C CA . LEU A 1 168 ? 1.117 3.182 -9.190 1.00 97.69 168 LEU A CA 1
ATOM 1329 C C . LEU A 1 168 ? 1.191 2.453 -10.533 1.00 97.69 168 LEU A C 1
ATOM 1331 O O . LEU A 1 168 ? 2.278 2.111 -10.989 1.00 97.69 168 LEU A O 1
ATOM 1335 N N . SER A 1 169 ? 0.048 2.250 -11.195 1.00 97.31 169 SER A N 1
ATOM 1336 C CA . SER A 1 169 ? 0.010 1.596 -12.508 1.00 97.31 169 SER A CA 1
ATOM 1337 C C . SER A 1 169 ? 0.750 2.416 -13.570 1.00 97.31 169 SER A C 1
ATOM 1339 O O . SER A 1 169 ? 1.485 1.848 -14.374 1.00 97.31 169 SER A O 1
ATOM 1341 N N . SER A 1 170 ? 0.619 3.746 -13.534 1.00 97.62 170 SER A N 1
ATOM 1342 C CA . SER A 1 170 ? 1.360 4.658 -14.410 1.00 97.62 170 SER A CA 1
ATOM 1343 C C . SER A 1 170 ? 2.870 4.587 -14.160 1.00 97.62 170 SER A C 1
ATOM 1345 O O . SER A 1 170 ? 3.638 4.417 -15.104 1.00 97.62 170 SER A O 1
ATOM 1347 N N . GLN A 1 171 ? 3.305 4.621 -12.895 1.00 97.19 171 GLN A N 1
ATOM 1348 C CA . GLN A 1 171 ? 4.722 4.485 -12.532 1.00 97.19 171 GLN A CA 1
ATOM 1349 C C . GLN A 1 171 ? 5.307 3.146 -13.004 1.00 97.19 171 GLN A C 1
ATOM 1351 O O . GLN A 1 171 ? 6.380 3.113 -13.601 1.00 97.19 171 GLN A O 1
ATOM 1356 N N . ILE A 1 172 ? 4.586 2.038 -12.799 1.00 97.31 172 ILE A N 1
ATOM 1357 C CA . ILE A 1 172 ? 5.007 0.712 -13.274 1.00 97.31 172 ILE A CA 1
ATOM 1358 C C . ILE A 1 172 ? 5.134 0.696 -14.800 1.00 97.31 172 ILE A C 1
ATOM 1360 O O . ILE A 1 172 ? 6.123 0.179 -15.322 1.00 97.31 172 ILE A O 1
ATOM 1364 N N . ALA A 1 173 ? 4.167 1.272 -15.520 1.00 97.56 173 ALA A N 1
ATOM 1365 C CA . ALA A 1 173 ? 4.206 1.348 -16.977 1.00 97.56 173 ALA A CA 1
ATOM 1366 C C . ALA A 1 173 ? 5.398 2.180 -17.473 1.00 97.56 173 ALA A C 1
ATOM 1368 O O . ALA A 1 173 ? 6.084 1.764 -18.402 1.00 97.56 173 ALA A O 1
ATOM 1369 N N . GLN A 1 174 ? 5.695 3.310 -16.825 1.00 96.62 174 GLN A N 1
ATOM 1370 C CA . GLN A 1 174 ? 6.859 4.137 -17.150 1.00 96.62 174 GLN A CA 1
ATOM 1371 C C . GLN A 1 174 ? 8.169 3.368 -16.963 1.00 96.62 174 GLN A C 1
ATOM 1373 O O . GLN A 1 174 ? 8.980 3.332 -17.883 1.00 96.62 174 GLN A O 1
ATOM 1378 N N . ILE A 1 175 ? 8.353 2.696 -15.822 1.00 96.12 175 ILE A N 1
ATOM 1379 C CA . ILE A 1 175 ? 9.556 1.889 -15.567 1.00 96.12 175 ILE A CA 1
ATOM 1380 C C . ILE A 1 175 ? 9.667 0.755 -16.595 1.00 96.12 175 ILE A C 1
ATOM 1382 O O . ILE A 1 175 ? 10.740 0.523 -17.143 1.00 96.12 175 ILE A O 1
ATOM 1386 N N . SER A 1 176 ? 8.557 0.079 -16.895 1.00 95.06 176 SER A N 1
ATOM 1387 C CA . SER A 1 176 ? 8.530 -1.023 -17.866 1.00 95.06 176 SER A CA 1
ATOM 1388 C C . SER A 1 176 ? 8.884 -0.550 -19.279 1.00 95.06 176 SER A C 1
ATOM 1390 O O . SER A 1 176 ? 9.651 -1.209 -19.976 1.00 95.06 176 SER A O 1
ATOM 1392 N N . ASN A 1 177 ? 8.383 0.615 -19.693 1.00 95.50 177 ASN A N 1
ATOM 1393 C CA . ASN A 1 177 ? 8.710 1.204 -20.990 1.00 95.50 177 ASN A CA 1
ATOM 1394 C C . ASN A 1 177 ? 10.180 1.632 -21.064 1.00 95.50 177 ASN A C 1
ATOM 1396 O O . ASN A 1 177 ? 10.828 1.370 -22.074 1.00 95.50 177 ASN A O 1
ATOM 1400 N N . SER A 1 178 ? 10.722 2.225 -19.994 1.00 93.62 178 SER A N 1
ATOM 1401 C CA . SER A 1 178 ? 12.148 2.562 -19.908 1.00 93.62 178 SER A CA 1
ATOM 1402 C C . SER A 1 178 ? 13.040 1.323 -19.982 1.00 93.62 178 SER A C 1
ATOM 1404 O O . SER A 1 178 ? 14.103 1.379 -20.586 1.00 93.62 178 SER A O 1
ATOM 1406 N N . LEU A 1 179 ? 12.604 0.197 -19.407 1.00 92.06 179 LEU A N 1
ATOM 1407 C CA . LEU A 1 179 ? 13.325 -1.072 -19.507 1.00 92.06 179 LEU A CA 1
ATOM 1408 C C . LEU A 1 179 ? 13.299 -1.665 -20.915 1.00 92.06 179 LEU A C 1
ATOM 1410 O O . LEU A 1 179 ? 14.317 -2.172 -21.364 1.00 92.06 179 LEU A O 1
ATOM 1414 N N . ASN A 1 180 ? 12.167 -1.586 -21.615 1.00 87.56 180 ASN A N 1
ATOM 1415 C CA . ASN A 1 180 ? 12.054 -2.087 -22.989 1.00 87.56 180 ASN A CA 1
ATOM 1416 C C . ASN A 1 180 ? 12.888 -1.280 -23.996 1.00 87.56 180 ASN A C 1
ATOM 1418 O O . ASN A 1 180 ? 13.152 -1.765 -25.093 1.00 87.56 180 ASN A O 1
ATOM 1422 N N . ALA A 1 181 ? 13.253 -0.045 -23.648 1.00 88.00 181 ALA A N 1
ATOM 1423 C CA . ALA A 1 181 ? 14.084 0.826 -24.472 1.00 88.00 181 ALA A CA 1
ATOM 1424 C C . ALA A 1 181 ? 15.598 0.647 -24.231 1.00 88.00 181 ALA A C 1
ATOM 1426 O O . ALA A 1 181 ? 16.386 1.273 -24.941 1.00 88.00 181 ALA A O 1
ATOM 1427 N N . LEU A 1 182 ? 15.994 -0.151 -23.229 1.00 82.88 182 LEU A N 1
ATOM 1428 C CA . LEU A 1 182 ? 17.386 -0.386 -22.820 1.00 82.88 182 LEU A CA 1
ATOM 1429 C C . LEU A 1 182 ? 18.001 -1.605 -23.518 1.00 82.88 182 LEU A C 1
ATOM 1431 O O . LEU A 1 182 ? 19.236 -1.587 -23.733 1.00 82.88 182 LEU A O 1
#

Organism: NCBI:txid1159029

pLDDT: mean 83.26, std 18.34, range [39.88, 98.12]

Radius of gyration: 30.82 Å; chains: 1; bounding box: 62×44×86 Å

Sequence (182 aa):
MQFQKTLSSLSLFLSLFLSFGIAEENGAYASVGFEYSISHAVEHNNPFLNQERIQTISNAQNQINKLNQVKNEITNMPNTFNYINNALKNNAKLTPTEKQAETYYLQSTLQNIEKIMMLSGGVASQPKLAQALEKMQEPITNPLELVENLKNLELQFTQSQNRMLSSLSSQIAQISNSLNAL